Protein AF-A0A1E4INH4-F1 (afdb_monomer_lite)

Secondary structure (DSSP, 8-state):
-BHHHHHHHH-S-SEEEEEE-GGGG-TT--SS-SEEEEEEETTTEEEEEEPPTT--HHHHHHH------EEEEEEE-TT--S--

Sequence (84 aa):
MTYAEALKIMGKPNAETVNNTGKAWIPTYNGTDRWRHYLAYKGQGVLVFAGAAGGEIAEISRTKSYTPDVLIQIVHNPQDTGRF

pLDDT: mean 82.93, std 12.79, range [51.06, 96.06]

Radius of gyration: 13.07 Å; chains: 1; bounding box: 34×26×30 Å

Foldseek 3Di:
DWPVVVCVVPPAALDKDKAADPQLVPPPRQAKQRMWIWGFHAQFGIWIWIAGGPDDPVNCVVPVDGRTTDTDDDDGDRHTHSYD

Structure (mmCIF, N/CA/C/O backbone):
data_AF-A0A1E4INH4-F1
#
_entry.id   AF-A0A1E4INH4-F1
#
loop_
_atom_site.group_PDB
_atom_site.id
_atom_site.type_symbol
_atom_site.label_atom_id
_atom_site.label_alt_id
_atom_site.label_comp_id
_atom_site.label_asym_id
_atom_site.label_entity_id
_atom_site.label_seq_id
_atom_site.pdbx_PDB_ins_code
_atom_site.Cartn_x
_atom_site.Cartn_y
_atom_site.Cartn_z
_atom_site.occupancy
_atom_site.B_iso_or_equiv
_atom_site.auth_seq_id
_atom_site.auth_comp_id
_atom_site.auth_asym_id
_atom_site.auth_atom_id
_atom_site.pdbx_PDB_model_num
ATOM 1 N N . MET A 1 1 ? -4.458 6.779 -8.869 1.00 79.25 1 MET A N 1
ATOM 2 C CA . MET A 1 1 ? -4.385 7.326 -7.501 1.00 79.25 1 MET A CA 1
ATOM 3 C C . MET A 1 1 ? -3.068 6.886 -6.904 1.00 79.25 1 MET A C 1
ATOM 5 O O . MET A 1 1 ? -2.759 5.699 -6.973 1.00 79.25 1 MET A O 1
ATOM 9 N N . THR A 1 2 ? -2.286 7.840 -6.416 1.00 83.75 2 THR A N 1
ATOM 10 C CA . THR A 1 2 ? -0.994 7.587 -5.772 1.00 83.75 2 THR A CA 1
ATOM 11 C C . THR A 1 2 ? -1.188 7.127 -4.328 1.00 83.75 2 THR A C 1
ATOM 13 O O . THR A 1 2 ? -2.221 7.391 -3.709 1.00 83.75 2 THR A O 1
ATOM 16 N N . TYR A 1 3 ? -0.169 6.477 -3.771 1.00 84.50 3 TYR A N 1
ATOM 17 C CA . TYR A 1 3 ? -0.120 6.108 -2.356 1.00 84.50 3 TYR A CA 1
ATOM 18 C C . TYR A 1 3 ? -0.392 7.291 -1.411 1.00 84.50 3 TYR A C 1
ATOM 20 O O . TYR A 1 3 ? -1.231 7.207 -0.516 1.00 84.50 3 TYR A O 1
ATOM 28 N N . ALA A 1 4 ? 0.271 8.427 -1.650 1.00 85.00 4 ALA A N 1
ATOM 29 C CA . ALA A 1 4 ? 0.132 9.620 -0.818 1.00 85.00 4 ALA A CA 1
ATOM 30 C C . ALA A 1 4 ? -1.286 10.215 -0.873 1.00 85.00 4 ALA A C 1
ATOM 32 O O . ALA A 1 4 ? -1.822 10.628 0.155 1.00 85.00 4 ALA A O 1
ATOM 33 N N . GLU A 1 5 ? -1.914 10.236 -2.051 1.00 88.00 5 GLU A N 1
ATOM 34 C CA . GLU A 1 5 ? -3.303 10.685 -2.199 1.00 88.00 5 GLU A CA 1
ATOM 35 C C . GLU A 1 5 ? -4.273 9.769 -1.452 1.00 88.00 5 GLU A C 1
ATOM 37 O O . GLU A 1 5 ? -5.147 10.257 -0.738 1.00 88.00 5 GLU A O 1
ATOM 42 N N . ALA A 1 6 ? -4.100 8.451 -1.566 1.00 88.25 6 ALA A N 1
ATOM 43 C CA . ALA A 1 6 ? -4.951 7.488 -0.879 1.00 88.25 6 ALA A CA 1
ATOM 44 C C . ALA A 1 6 ? -4.830 7.606 0.648 1.00 88.25 6 ALA A C 1
ATOM 46 O O . ALA A 1 6 ? -5.847 7.662 1.338 1.00 88.25 6 ALA A O 1
ATOM 47 N N . LEU A 1 7 ? -3.607 7.741 1.173 1.00 88.81 7 LEU A N 1
ATOM 48 C CA . LEU A 1 7 ? -3.375 7.995 2.598 1.00 88.81 7 LEU A CA 1
ATOM 49 C C . LEU A 1 7 ? -3.967 9.327 3.066 1.00 88.81 7 LEU A C 1
ATOM 51 O O . LEU A 1 7 ? -4.457 9.421 4.188 1.00 88.81 7 LEU A O 1
ATOM 55 N N . LYS A 1 8 ? -3.947 10.362 2.222 1.00 91.62 8 LYS A N 1
ATOM 56 C CA . LYS A 1 8 ? -4.567 11.651 2.547 1.00 91.62 8 LYS A CA 1
ATOM 57 C C . LYS A 1 8 ? -6.091 11.542 2.664 1.00 91.62 8 LYS A C 1
ATOM 59 O O . LYS A 1 8 ? -6.678 12.247 3.477 1.00 91.62 8 LYS A O 1
ATOM 64 N N . ILE A 1 9 ? -6.718 10.680 1.861 1.00 92.19 9 ILE A N 1
ATOM 65 C CA . ILE A 1 9 ? -8.172 10.460 1.862 1.00 92.19 9 ILE A CA 1
ATOM 66 C C . ILE A 1 9 ? -8.594 9.548 3.019 1.00 92.19 9 ILE A C 1
ATOM 68 O O . ILE A 1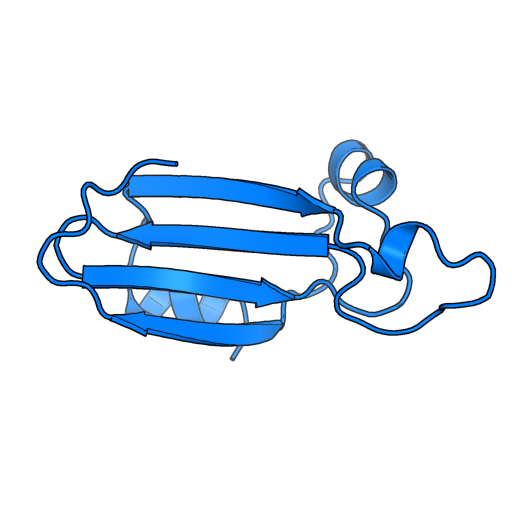 9 ? -9.537 9.862 3.738 1.00 92.19 9 ILE A O 1
ATOM 72 N N . MET A 1 10 ? -7.903 8.422 3.197 1.00 90.31 10 MET A N 1
ATOM 73 C CA . MET A 1 10 ? -8.300 7.354 4.125 1.00 90.31 10 MET A CA 1
ATOM 74 C C . MET A 1 10 ? -7.669 7.483 5.514 1.00 90.31 10 MET A C 1
ATOM 76 O O . MET A 1 10 ? -8.122 6.857 6.469 1.00 90.31 10 MET A O 1
ATOM 80 N N . GLY A 1 11 ? -6.620 8.292 5.643 1.00 91.56 11 GLY A N 1
ATOM 81 C CA . GLY A 1 11 ? -5.823 8.393 6.854 1.00 91.56 11 GLY A CA 1
ATOM 82 C C . GLY A 1 11 ? -4.848 7.228 7.024 1.00 91.56 11 GLY A C 1
ATOM 83 O O . GLY A 1 11 ? -4.560 6.458 6.101 1.00 91.56 11 GLY A O 1
ATOM 84 N N . LYS A 1 12 ? -4.309 7.122 8.243 1.00 91.56 12 LYS A N 1
ATOM 85 C CA . LYS A 1 12 ? -3.314 6.110 8.604 1.00 91.56 12 LYS A CA 1
ATOM 86 C C . LYS A 1 12 ? -3.958 4.710 8.639 1.00 91.56 12 LYS A C 1
ATOM 88 O O . LYS A 1 12 ? -4.951 4.547 9.350 1.00 91.56 12 LYS A O 1
ATOM 93 N N . PRO A 1 13 ? -3.393 3.705 7.947 1.00 93.19 13 PRO A N 1
ATOM 94 C CA . PRO A 1 13 ? -3.884 2.333 8.015 1.00 93.19 13 PRO A CA 1
ATOM 95 C C . PRO A 1 13 ? -3.622 1.707 9.390 1.00 93.19 13 PRO A C 1
ATOM 97 O O . PRO A 1 13 ? -2.734 2.129 10.135 1.00 93.19 13 PRO A O 1
ATOM 100 N N . ASN A 1 14 ? -4.395 0.677 9.731 1.00 96.06 14 ASN A N 1
ATOM 101 C CA . ASN A 1 14 ? -4.203 -0.095 10.959 1.00 96.06 14 ASN A CA 1
ATOM 102 C C . ASN A 1 14 ? -2.995 -1.028 10.865 1.00 96.06 14 ASN A C 1
ATOM 104 O O . ASN A 1 14 ? -2.283 -1.204 11.853 1.00 96.06 14 ASN A O 1
ATOM 108 N N . ALA A 1 15 ? -2.774 -1.598 9.684 1.00 93.38 15 ALA A N 1
ATOM 109 C CA . ALA A 1 15 ? -1.613 -2.404 9.360 1.00 93.38 15 ALA A CA 1
ATOM 110 C C . ALA A 1 15 ? -1.223 -2.173 7.900 1.00 93.38 15 ALA A C 1
ATOM 112 O O . ALA A 1 15 ? -2.077 -1.906 7.052 1.00 93.38 15 ALA A O 1
ATOM 113 N N . GLU A 1 16 ? 0.062 -2.330 7.606 1.00 91.50 16 GLU A N 1
ATOM 114 C CA . GLU A 1 16 ? 0.611 -2.309 6.253 1.00 91.50 16 GLU A CA 1
ATOM 115 C C . GLU A 1 16 ? 1.528 -3.521 6.054 1.00 91.50 16 GLU A C 1
ATOM 117 O O . GLU A 1 16 ? 2.204 -3.957 6.988 1.00 91.50 16 GLU A O 1
ATOM 122 N N . THR A 1 17 ? 1.516 -4.108 4.858 1.00 89.19 17 THR A N 1
ATOM 123 C CA . THR A 1 17 ? 2.458 -5.170 4.485 1.00 89.19 17 THR A CA 1
ATOM 124 C C . THR A 1 17 ? 2.791 -5.111 3.004 1.00 89.19 17 THR A C 1
ATOM 126 O O . THR A 1 17 ? 1.965 -4.706 2.184 1.00 89.19 17 THR A O 1
ATOM 129 N N . VAL A 1 18 ? 3.998 -5.541 2.649 1.00 87.19 18 VAL A N 1
ATOM 130 C CA . VAL A 1 18 ? 4.485 -5.564 1.270 1.00 87.19 18 VAL A CA 1
ATOM 131 C C . VAL A 1 18 ? 4.926 -6.977 0.925 1.00 87.19 18 VAL A C 1
ATOM 133 O O . VAL A 1 18 ? 5.757 -7.553 1.620 1.00 87.19 18 VAL A O 1
ATOM 136 N N . ASN A 1 19 ? 4.401 -7.525 -0.170 1.00 87.31 19 ASN A N 1
ATOM 137 C CA . ASN A 1 19 ? 4.706 -8.882 -0.616 1.00 87.31 19 ASN A CA 1
ATOM 138 C C . ASN A 1 19 ? 5.143 -8.905 -2.080 1.00 87.31 19 ASN A C 1
ATOM 140 O O . ASN A 1 19 ? 4.560 -8.221 -2.924 1.00 87.31 19 ASN A O 1
ATOM 144 N N . ASN A 1 20 ? 6.135 -9.740 -2.398 1.00 86.19 20 ASN A N 1
ATOM 145 C CA . ASN A 1 20 ? 6.503 -10.017 -3.786 1.00 86.19 20 ASN A CA 1
ATOM 146 C C . ASN A 1 20 ? 5.371 -10.791 -4.459 1.00 86.19 20 ASN A C 1
ATOM 148 O O . ASN A 1 20 ? 4.784 -11.698 -3.867 1.00 86.19 20 ASN A O 1
ATOM 152 N N . THR A 1 21 ? 5.086 -10.469 -5.715 1.00 87.50 21 THR A N 1
ATOM 153 C CA . THR A 1 21 ? 4.196 -11.293 -6.533 1.00 87.50 21 THR A CA 1
ATOM 154 C C . THR A 1 21 ? 5.009 -12.350 -7.278 1.00 87.50 21 THR A C 1
ATOM 156 O O . THR A 1 21 ? 6.238 -12.284 -7.357 1.00 87.50 21 THR A O 1
ATOM 159 N N . GLY A 1 22 ? 4.326 -13.309 -7.909 1.00 85.38 22 GLY A N 1
ATOM 160 C CA . GLY A 1 22 ? 4.976 -14.250 -8.827 1.00 85.38 22 GLY A CA 1
ATOM 161 C C . GLY A 1 22 ? 5.724 -13.563 -9.980 1.00 85.38 22 GLY A C 1
ATOM 162 O O . GLY A 1 22 ? 6.666 -14.134 -10.522 1.00 85.38 22 GLY A O 1
ATOM 163 N N . LYS A 1 23 ? 5.360 -12.318 -10.324 1.00 86.75 23 LYS A N 1
ATOM 164 C CA . LYS A 1 23 ? 5.960 -11.567 -11.433 1.00 86.75 23 LYS A CA 1
ATOM 165 C C . LYS A 1 23 ? 7.380 -11.085 -11.135 1.00 86.75 23 LYS A C 1
ATOM 167 O O . LYS A 1 23 ? 8.147 -10.906 -12.076 1.00 86.75 23 LYS A O 1
ATOM 172 N N . ALA A 1 24 ? 7.754 -10.919 -9.862 1.00 83.12 24 ALA A N 1
ATOM 173 C CA . ALA A 1 24 ? 9.135 -10.601 -9.484 1.00 83.12 24 ALA A CA 1
ATOM 174 C C . ALA A 1 24 ? 10.128 -11.689 -9.922 1.00 83.12 24 ALA A C 1
ATOM 176 O O . ALA A 1 24 ? 11.269 -11.398 -10.264 1.00 83.12 24 ALA A O 1
ATOM 177 N N . TRP A 1 25 ? 9.686 -12.943 -9.964 1.00 83.62 25 TRP A N 1
ATOM 178 C CA . TRP A 1 25 ? 10.552 -14.088 -10.243 1.00 83.62 25 TRP A CA 1
ATOM 179 C C . TRP A 1 25 ? 10.684 -14.412 -11.731 1.00 83.62 25 TRP A C 1
ATOM 181 O O . TRP A 1 25 ? 11.385 -15.353 -12.089 1.00 83.62 25 TRP A O 1
ATOM 191 N N . ILE A 1 26 ? 10.020 -13.651 -12.605 1.00 85.38 26 ILE A N 1
ATOM 192 C CA . ILE A 1 26 ? 10.130 -13.816 -14.053 1.00 85.38 26 ILE A CA 1
ATOM 193 C C . ILE A 1 26 ? 11.366 -13.027 -14.522 1.00 85.38 26 ILE A C 1
ATOM 195 O O . ILE A 1 26 ? 11.340 -11.792 -14.462 1.00 85.38 26 ILE A O 1
ATOM 199 N N . PRO A 1 27 ? 12.434 -13.691 -15.013 1.00 79.44 27 PRO A N 1
ATOM 200 C CA . PRO A 1 27 ? 13.719 -13.035 -15.281 1.00 79.44 27 PRO A CA 1
ATOM 201 C C . PRO A 1 27 ? 13.660 -11.896 -16.307 1.00 79.44 27 PRO A C 1
ATOM 203 O O . PRO A 1 27 ? 14.426 -10.946 -16.221 1.00 79.44 27 PRO A O 1
ATOM 206 N N . THR A 1 28 ? 12.750 -11.971 -17.279 1.00 83.50 28 THR A N 1
ATOM 207 C CA . THR A 1 28 ? 12.596 -10.977 -18.355 1.00 83.50 28 THR A CA 1
ATOM 208 C C . THR A 1 28 ? 11.436 -10.005 -18.120 1.00 83.50 28 THR A C 1
ATOM 210 O O . THR A 1 28 ? 11.117 -9.191 -18.989 1.00 83.50 28 THR A O 1
ATOM 213 N N . TYR A 1 29 ? 10.771 -10.079 -16.962 1.00 82.06 29 TYR A N 1
ATOM 214 C CA . TYR A 1 29 ? 9.604 -9.254 -16.679 1.00 82.06 29 TYR A CA 1
ATOM 215 C C . TYR A 1 29 ? 9.994 -7.897 -16.099 1.00 82.06 29 TYR A C 1
ATOM 217 O O . TYR A 1 29 ? 10.229 -7.756 -14.901 1.00 82.06 29 TYR A O 1
ATOM 225 N N . ASN A 1 30 ? 9.959 -6.874 -16.946 1.00 76.62 30 ASN A N 1
ATOM 226 C CA . ASN A 1 30 ? 10.203 -5.481 -16.561 1.00 76.62 30 ASN A CA 1
ATOM 227 C C . ASN A 1 30 ? 8.904 -4.680 -16.357 1.00 76.62 30 ASN A C 1
ATOM 229 O O . ASN A 1 30 ? 8.910 -3.454 -16.419 1.00 76.62 30 ASN A O 1
ATOM 233 N N . GLY A 1 31 ? 7.773 -5.366 -16.166 1.00 79.38 31 GLY A N 1
ATOM 234 C CA . GLY A 1 31 ? 6.473 -4.730 -15.954 1.00 79.38 31 GLY A CA 1
ATOM 235 C C . GLY A 1 31 ? 6.221 -4.298 -14.504 1.00 79.38 31 GLY A C 1
ATOM 236 O O . GLY A 1 31 ? 7.055 -4.481 -13.617 1.00 79.38 31 GLY A O 1
ATOM 237 N N . THR A 1 32 ? 5.042 -3.721 -14.276 1.00 82.31 32 THR A N 1
ATOM 238 C CA . THR A 1 32 ? 4.527 -3.319 -12.955 1.00 82.31 32 THR A CA 1
ATOM 239 C C . THR A 1 32 ? 4.052 -4.527 -12.133 1.00 82.31 32 THR A C 1
ATOM 241 O O . THR A 1 32 ? 4.015 -5.649 -12.628 1.00 82.31 32 THR A O 1
ATOM 244 N N . ASP A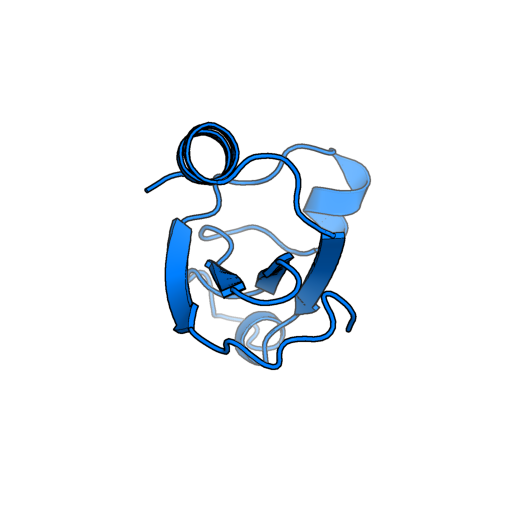 1 33 ? 3.654 -4.334 -10.872 1.00 86.19 33 ASP A N 1
ATOM 245 C CA . ASP A 1 33 ? 3.083 -5.405 -10.030 1.00 86.19 33 ASP A CA 1
ATOM 246 C C . ASP A 1 33 ? 4.071 -6.555 -9.742 1.00 86.19 33 ASP A C 1
ATOM 248 O O . ASP A 1 33 ? 3.658 -7.688 -9.506 1.00 86.19 33 ASP A O 1
ATOM 252 N N . ARG A 1 34 ? 5.388 -6.289 -9.741 1.00 84.94 34 ARG A N 1
ATOM 253 C CA . ARG A 1 34 ? 6.412 -7.227 -9.221 1.00 84.94 34 ARG A CA 1
ATOM 254 C C . ARG A 1 34 ? 6.276 -7.423 -7.705 1.00 84.94 34 ARG A C 1
ATOM 256 O O . ARG A 1 34 ? 6.608 -8.478 -7.177 1.00 84.94 34 ARG A O 1
ATOM 263 N N . TRP A 1 35 ? 5.704 -6.444 -7.018 1.00 85.50 35 TRP A N 1
ATOM 264 C CA . TRP A 1 35 ? 5.355 -6.487 -5.604 1.00 85.50 35 TRP A CA 1
ATOM 265 C C . TRP A 1 35 ? 4.056 -5.718 -5.364 1.00 85.50 35 TRP A C 1
ATOM 267 O O . TRP A 1 35 ? 3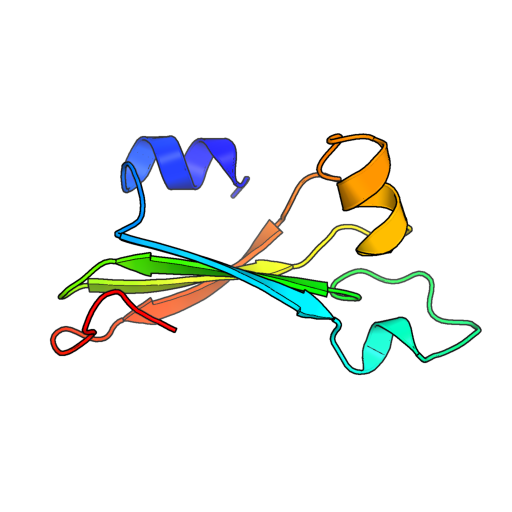.651 -4.894 -6.191 1.00 85.50 35 TRP A O 1
ATOM 277 N N . ARG A 1 36 ? 3.396 -6.015 -4.243 1.00 89.81 36 ARG A N 1
ATOM 278 C CA . ARG A 1 36 ? 2.152 -5.376 -3.815 1.00 89.81 36 ARG A CA 1
ATOM 279 C C . ARG A 1 36 ? 2.248 -4.863 -2.398 1.00 89.81 36 ARG A C 1
ATOM 281 O O . ARG A 1 36 ? 2.741 -5.573 -1.524 1.00 89.81 36 ARG A O 1
ATOM 288 N N . HIS A 1 37 ? 1.698 -3.677 -2.192 1.00 89.19 37 HIS A N 1
ATOM 289 C CA . HIS A 1 37 ? 1.526 -3.052 -0.893 1.00 89.19 37 HIS A CA 1
ATOM 290 C C . HIS A 1 37 ? 0.061 -3.151 -0.481 1.00 89.19 37 HIS A C 1
ATOM 292 O O . HIS A 1 37 ? -0.829 -2.741 -1.224 1.00 89.19 37 HIS A O 1
ATOM 298 N N . TYR A 1 38 ? -0.195 -3.693 0.699 1.00 92.25 38 TYR A N 1
ATOM 299 C CA . TYR A 1 38 ? -1.528 -3.841 1.256 1.00 92.25 38 TYR A CA 1
ATOM 300 C C . TYR A 1 38 ? -1.664 -2.919 2.459 1.00 92.25 38 TYR A C 1
ATOM 302 O O . TYR A 1 38 ? -0.838 -2.976 3.369 1.00 92.25 38 TYR A O 1
ATOM 310 N N . LEU A 1 39 ? -2.723 -2.114 2.483 1.00 93.69 39 LEU A N 1
ATOM 311 C CA . LEU A 1 39 ? -3.073 -1.240 3.600 1.00 93.69 39 LEU A CA 1
ATOM 312 C C . LEU A 1 39 ? -4.414 -1.682 4.172 1.00 93.69 39 LEU A C 1
ATOM 314 O O . LEU A 1 39 ? -5.441 -1.528 3.511 1.00 93.69 39 LEU A O 1
ATOM 318 N N . ALA A 1 40 ? -4.406 -2.242 5.380 1.00 95.50 40 ALA A N 1
ATOM 319 C CA . ALA A 1 40 ? -5.612 -2.717 6.045 1.00 95.50 40 ALA A CA 1
ATOM 320 C C . ALA A 1 40 ? -6.209 -1.632 6.946 1.00 95.50 40 ALA A C 1
ATOM 322 O O . ALA A 1 40 ? -5.520 -1.032 7.777 1.00 95.50 40 ALA A O 1
ATOM 323 N N . TYR A 1 41 ? -7.515 -1.427 6.810 1.00 94.88 41 TYR A N 1
ATOM 324 C CA . TYR A 1 41 ? -8.331 -0.490 7.569 1.00 94.88 41 TYR A CA 1
ATOM 325 C C . TYR A 1 41 ? -9.432 -1.272 8.289 1.00 94.88 41 TYR A C 1
ATOM 327 O O . TYR A 1 41 ? -10.338 -1.837 7.668 1.00 94.88 41 TYR A O 1
ATOM 335 N N . LYS A 1 42 ? -9.356 -1.310 9.620 1.00 94.38 42 LYS A N 1
ATOM 336 C CA . LYS A 1 42 ? -10.279 -2.065 10.469 1.00 94.38 42 LYS A CA 1
ATOM 337 C C . LYS A 1 42 ? -11.715 -1.596 10.231 1.00 94.38 42 LYS A C 1
ATOM 339 O O . LYS A 1 42 ? -12.015 -0.412 10.361 1.00 94.38 42 LYS A O 1
ATOM 344 N N . GLY A 1 43 ? -12.600 -2.536 9.913 1.00 94.69 43 GLY A N 1
ATOM 345 C CA . GLY A 1 43 ? -14.009 -2.266 9.622 1.00 94.69 43 GLY A CA 1
ATOM 346 C C . GLY A 1 43 ? -14.283 -1.585 8.275 1.00 94.69 43 GLY A C 1
ATOM 347 O O . GLY A 1 43 ? -15.415 -1.176 8.030 1.00 94.69 43 GLY A O 1
ATOM 348 N N . GLN A 1 44 ? -13.278 -1.442 7.405 1.00 93.56 44 GLN A N 1
ATOM 349 C CA . GLN A 1 44 ? -13.434 -0.850 6.071 1.00 93.56 44 GLN A CA 1
ATOM 350 C C . GLN A 1 44 ? -12.930 -1.780 4.966 1.00 93.56 44 GLN A C 1
ATOM 352 O O . GLN A 1 44 ? -13.576 -1.878 3.919 1.00 93.56 44 GLN A O 1
ATOM 357 N N . GLY A 1 45 ? -11.815 -2.477 5.197 1.00 94.31 45 GLY A N 1
ATOM 358 C CA . GLY A 1 45 ? -11.207 -3.411 4.254 1.00 94.31 45 GLY A CA 1
ATOM 359 C C . GLY A 1 45 ? -9.758 -3.065 3.924 1.00 94.31 45 GLY A C 1
ATOM 360 O O . GLY A 1 45 ? -9.045 -2.507 4.755 1.00 94.31 45 GLY A O 1
ATOM 361 N N . VAL A 1 46 ? -9.312 -3.399 2.713 1.00 95.25 46 VAL A N 1
ATOM 362 C CA . VAL A 1 46 ? -7.901 -3.326 2.310 1.00 95.25 46 VAL A CA 1
ATOM 363 C C . VAL A 1 46 ? -7.739 -2.564 0.998 1.00 95.25 46 VAL A C 1
ATOM 365 O O . VAL A 1 46 ? -8.420 -2.845 0.010 1.00 95.25 46 VAL A O 1
ATOM 368 N N . LEU A 1 47 ? -6.793 -1.628 0.966 1.00 94.31 47 LEU A N 1
ATOM 369 C CA . LEU A 1 47 ? -6.298 -1.034 -0.274 1.00 94.31 47 LEU A CA 1
ATOM 370 C C . LEU A 1 47 ? -5.078 -1.808 -0.758 1.00 94.31 47 LEU A C 1
ATOM 372 O O . LEU A 1 47 ? -4.181 -2.097 0.033 1.00 94.31 47 LEU A O 1
ATOM 376 N N . VAL A 1 48 ? -5.030 -2.111 -2.052 1.00 93.56 48 VAL A N 1
ATOM 377 C CA . VAL A 1 48 ? -3.906 -2.823 -2.664 1.00 93.56 48 VAL A CA 1
ATOM 378 C C . VAL A 1 48 ? -3.267 -1.949 -3.727 1.00 93.56 48 VAL A C 1
ATOM 380 O O . VAL A 1 48 ? -3.914 -1.547 -4.700 1.00 93.56 48 VAL A O 1
ATOM 383 N N . PHE A 1 49 ? -1.977 -1.701 -3.561 1.00 91.69 49 PHE A N 1
ATOM 384 C CA . PHE A 1 49 ? -1.145 -1.003 -4.523 1.00 91.69 49 PHE A CA 1
ATOM 385 C C . PHE A 1 49 ? -0.197 -1.980 -5.197 1.00 91.69 49 PHE A C 1
ATOM 387 O O . PHE A 1 49 ? 0.256 -2.948 -4.584 1.00 91.69 49 PHE A O 1
ATOM 394 N N . ALA A 1 50 ? 0.093 -1.715 -6.462 1.00 88.88 50 ALA A N 1
ATOM 395 C CA . ALA A 1 50 ? 1.125 -2.401 -7.212 1.00 88.88 50 ALA A CA 1
ATOM 396 C C . ALA A 1 50 ? 2.334 -1.489 -7.375 1.00 88.88 50 ALA A C 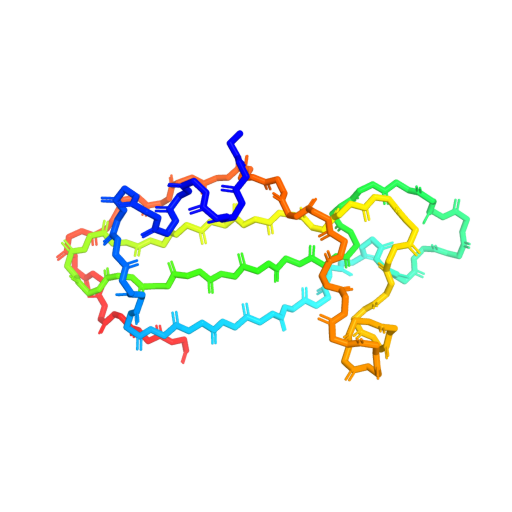1
ATOM 398 O O . ALA A 1 50 ? 2.192 -0.323 -7.759 1.00 88.88 50 ALA A O 1
ATOM 399 N N . GLY A 1 51 ? 3.511 -2.079 -7.189 1.00 82.81 51 GLY A N 1
ATOM 400 C CA . GLY A 1 51 ? 4.770 -1.418 -7.472 1.00 82.81 51 GLY A CA 1
ATOM 401 C C . GLY A 1 51 ? 4.920 -1.035 -8.940 1.00 82.81 51 GLY A C 1
ATOM 402 O O . GLY A 1 51 ? 4.482 -1.767 -9.841 1.00 82.81 51 GLY A O 1
ATOM 403 N N . ALA A 1 52 ? 5.578 0.097 -9.188 1.00 74.00 52 ALA A N 1
ATOM 404 C CA . ALA A 1 52 ? 5.914 0.525 -10.540 1.00 74.00 52 ALA A CA 1
ATOM 405 C C . ALA A 1 52 ? 6.961 -0.399 -11.196 1.00 74.00 52 ALA A C 1
ATOM 407 O O . ALA A 1 52 ? 7.623 -1.210 -10.543 1.00 74.00 52 ALA A O 1
ATOM 408 N N . ALA A 1 53 ? 7.096 -0.274 -12.517 1.00 68.88 53 ALA A N 1
ATOM 409 C CA . ALA A 1 53 ? 8.065 -1.032 -13.298 1.00 68.88 53 ALA A CA 1
ATOM 410 C C . ALA A 1 53 ? 9.501 -0.769 -12.813 1.00 68.88 53 ALA A C 1
ATOM 412 O O . ALA A 1 53 ? 9.863 0.370 -12.523 1.00 68.88 53 ALA A O 1
ATOM 413 N N . GLY A 1 54 ? 10.310 -1.830 -12.752 1.00 61.75 54 GLY A N 1
ATOM 414 C CA . GLY A 1 54 ? 11.741 -1.749 -12.441 1.00 61.75 54 GLY A CA 1
ATOM 415 C C . GLY A 1 54 ? 12.122 -1.769 -10.958 1.00 61.75 54 GLY A C 1
ATOM 416 O O . GLY A 1 54 ? 13.308 -1.745 -10.675 1.00 61.75 54 GLY A O 1
ATOM 417 N N . GLY A 1 55 ? 11.169 -1.847 -10.021 1.00 57.59 55 GLY A N 1
ATOM 418 C CA . GLY A 1 55 ? 11.476 -1.957 -8.589 1.00 57.59 55 GLY A CA 1
ATOM 419 C C . GLY A 1 55 ? 11.392 -3.392 -8.063 1.00 57.59 55 GLY A C 1
ATOM 420 O O . GLY A 1 55 ? 10.361 -4.054 -8.215 1.00 57.59 55 GLY A O 1
ATOM 421 N N . GLU A 1 56 ? 12.440 -3.862 -7.388 1.00 59.12 56 GLU A N 1
ATOM 422 C CA . GLU A 1 56 ? 12.370 -5.031 -6.499 1.00 59.12 56 GLU A CA 1
ATOM 423 C C . GLU A 1 56 ? 12.172 -4.591 -5.042 1.00 59.12 56 GLU A C 1
ATOM 425 O O . GLU A 1 56 ? 12.668 -3.539 -4.636 1.00 59.12 56 GLU A O 1
ATOM 430 N N . ILE A 1 57 ? 11.507 -5.409 -4.209 1.00 59.56 57 ILE A N 1
ATOM 431 C CA . ILE A 1 57 ? 11.343 -5.101 -2.769 1.00 59.56 57 ILE A CA 1
ATOM 432 C C . ILE A 1 57 ? 12.697 -4.826 -2.106 1.00 59.56 57 ILE A C 1
ATOM 434 O O . ILE A 1 57 ? 12.814 -3.910 -1.295 1.00 59.56 57 ILE A O 1
ATOM 438 N N . ALA A 1 58 ? 13.738 -5.571 -2.489 1.00 57.72 58 ALA A N 1
ATOM 439 C CA . ALA A 1 58 ? 15.086 -5.393 -1.959 1.00 57.72 58 ALA A CA 1
ATOM 440 C C . ALA A 1 58 ? 15.679 -4.006 -2.263 1.00 57.72 58 ALA A C 1
ATOM 442 O O . ALA A 1 58 ? 16.470 -3.493 -1.472 1.00 57.72 58 ALA A O 1
ATOM 443 N N . GLU A 1 59 ? 15.304 -3.391 -3.383 1.00 54.88 59 GLU A N 1
ATOM 444 C CA . GLU A 1 59 ? 15.754 -2.056 -3.776 1.00 54.88 59 GLU A CA 1
ATOM 445 C C . GLU A 1 59 ? 14.987 -0.963 -3.017 1.00 54.88 59 GLU A C 1
ATOM 447 O O . GLU A 1 59 ? 15.579 0.015 -2.551 1.00 54.88 59 GLU A O 1
ATOM 452 N N . ILE A 1 60 ? 13.695 -1.187 -2.768 1.00 56.62 60 ILE A N 1
ATOM 453 C CA . ILE A 1 60 ? 12.831 -0.299 -1.974 1.00 56.62 60 ILE A CA 1
ATOM 454 C C . ILE A 1 60 ? 13.246 -0.303 -0.503 1.00 56.62 60 ILE A C 1
ATOM 456 O O . ILE A 1 60 ? 13.360 0.757 0.114 1.00 56.62 60 ILE A O 1
ATOM 460 N N . SER A 1 61 ? 13.554 -1.474 0.064 1.00 57.22 61 SER A N 1
ATOM 461 C CA . SER A 1 61 ? 14.035 -1.582 1.446 1.00 57.22 61 SER A CA 1
ATOM 462 C C . SER A 1 61 ? 15.383 -0.885 1.663 1.00 57.22 61 SER A C 1
ATOM 464 O O . SER A 1 61 ? 15.621 -0.358 2.749 1.00 57.22 61 SER A O 1
ATOM 466 N N . ARG A 1 62 ? 16.264 -0.857 0.650 1.00 57.44 62 ARG A N 1
ATOM 467 C CA . ARG A 1 62 ? 17.589 -0.213 0.742 1.00 57.44 62 ARG A CA 1
ATOM 468 C C . ARG A 1 62 ? 17.536 1.295 0.551 1.00 57.44 62 ARG A C 1
ATOM 470 O O . ARG A 1 62 ? 18.236 2.019 1.251 1.00 57.44 62 ARG A O 1
ATOM 477 N N . THR A 1 63 ? 16.739 1.768 -0.401 1.00 57.88 63 THR A N 1
ATOM 478 C CA . THR A 1 63 ? 16.721 3.188 -0.780 1.00 57.88 63 THR A CA 1
ATOM 479 C C . THR A 1 63 ? 15.663 3.987 -0.027 1.00 57.88 63 THR A C 1
ATOM 481 O O . THR A 1 63 ? 15.714 5.215 -0.040 1.00 57.88 63 THR A O 1
ATOM 484 N N . LYS A 1 64 ? 14.680 3.313 0.600 1.00 53.59 64 LYS A N 1
ATOM 485 C CA . LYS A 1 64 ? 13.426 3.909 1.103 1.00 53.59 64 LYS A CA 1
ATOM 486 C C . LYS A 1 64 ? 12.701 4.775 0.059 1.00 53.59 64 LYS A C 1
ATOM 488 O O . LYS A 1 64 ? 11.769 5.502 0.399 1.00 53.59 64 LYS A O 1
ATOM 493 N N . SER A 1 65 ? 13.118 4.698 -1.204 1.00 51.06 65 SER A N 1
ATOM 494 C CA . SER A 1 65 ? 12.469 5.335 -2.332 1.00 51.06 65 SER A CA 1
ATOM 495 C C . SER A 1 65 ? 11.443 4.339 -2.830 1.00 51.06 65 SER A C 1
ATOM 497 O O . SER A 1 65 ? 11.752 3.404 -3.567 1.00 51.06 65 SER A O 1
ATOM 499 N N . TYR A 1 66 ? 10.215 4.502 -2.352 1.00 55.97 66 TYR A N 1
ATOM 500 C CA . TYR A 1 66 ? 9.087 3.808 -2.941 1.00 55.97 66 TYR A CA 1
ATOM 501 C C . TYR A 1 66 ? 8.958 4.313 -4.375 1.00 55.97 66 TYR A C 1
ATOM 503 O O . TYR A 1 66 ? 8.655 5.486 -4.606 1.00 55.97 66 TYR A O 1
ATOM 511 N N . THR A 1 67 ? 9.216 3.437 -5.347 1.00 63.53 67 THR A N 1
ATOM 512 C CA . THR A 1 67 ? 8.723 3.674 -6.702 1.00 63.53 67 THR A CA 1
ATOM 513 C C . THR A 1 67 ? 7.214 3.908 -6.595 1.00 63.53 67 THR A C 1
ATOM 515 O O . THR A 1 67 ? 6.562 3.214 -5.814 1.00 63.53 67 THR A O 1
ATOM 518 N N . PRO A 1 68 ? 6.656 4.920 -7.282 1.00 66.56 68 PRO A N 1
ATOM 519 C CA . PRO A 1 68 ? 5.303 5.383 -7.009 1.00 66.56 68 PRO A CA 1
ATOM 520 C C . PRO A 1 68 ? 4.293 4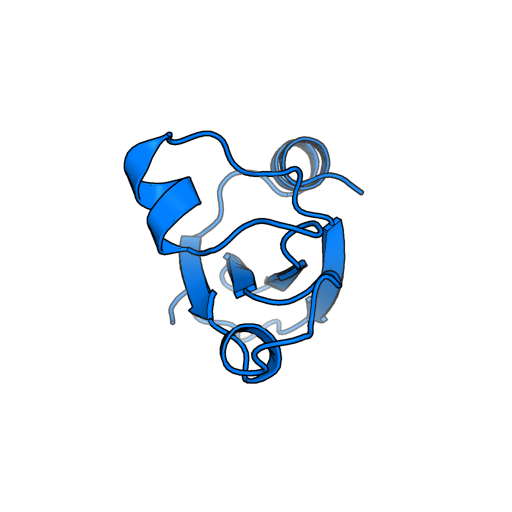.253 -7.198 1.00 66.56 68 PRO A C 1
ATOM 522 O O . PRO A 1 68 ? 4.049 3.784 -8.308 1.00 66.56 68 PRO A O 1
ATOM 525 N N . ASP A 1 69 ? 3.721 3.839 -6.074 1.00 79.00 69 ASP A N 1
ATOM 526 C CA . ASP A 1 69 ? 2.696 2.816 -5.977 1.00 79.00 69 ASP A CA 1
ATOM 527 C C . ASP A 1 69 ? 1.409 3.280 -6.659 1.00 79.00 69 ASP A C 1
ATOM 529 O O . ASP A 1 69 ? 0.913 4.391 -6.420 1.00 79.00 69 ASP A O 1
ATOM 533 N N . VAL A 1 70 ? 0.845 2.407 -7.492 1.00 87.12 70 VAL A N 1
ATOM 534 C CA . VAL A 1 70 ? -0.437 2.644 -8.159 1.00 87.12 70 VAL A CA 1
ATOM 535 C C . VAL A 1 70 ? -1.513 1.821 -7.473 1.00 87.12 70 VAL A C 1
ATOM 537 O O . VAL A 1 70 ? -1.370 0.608 -7.337 1.00 87.12 70 VAL A O 1
ATOM 540 N N . LEU A 1 71 ? -2.604 2.465 -7.050 1.00 90.00 71 LEU A N 1
ATOM 541 C CA . LEU A 1 71 ? -3.760 1.754 -6.503 1.00 90.00 71 LEU A CA 1
ATOM 542 C C . LEU A 1 71 ? -4.379 0.869 -7.593 1.00 90.00 71 LEU A C 1
ATOM 544 O O . LEU A 1 71 ? -4.838 1.388 -8.612 1.00 90.00 71 LEU A O 1
ATOM 548 N N . ILE A 1 72 ? -4.405 -0.446 -7.367 1.00 92.44 72 ILE A N 1
ATOM 549 C CA . ILE A 1 72 ? -4.936 -1.431 -8.324 1.00 92.44 72 ILE A CA 1
ATOM 550 C C . ILE A 1 72 ? -6.229 -2.091 -7.854 1.00 92.44 72 ILE A C 1
ATOM 552 O O . ILE A 1 72 ? -6.993 -2.583 -8.682 1.00 92.44 72 ILE A O 1
ATOM 556 N N . GLN A 1 73 ? -6.485 -2.122 -6.545 1.00 93.12 73 GLN A N 1
ATOM 557 C CA . GLN A 1 73 ? -7.669 -2.773 -5.997 1.00 93.12 73 GLN A CA 1
ATOM 558 C C . GLN A 1 73 ? -8.109 -2.124 -4.686 1.00 93.12 73 GLN A C 1
ATOM 560 O O . GLN A 1 73 ? -7.290 -1.752 -3.845 1.00 93.12 73 GLN A O 1
ATOM 565 N N . ILE A 1 74 ? -9.428 -2.046 -4.510 1.00 94.44 74 ILE A N 1
ATOM 566 C CA . ILE A 1 74 ? -10.086 -1.693 -3.255 1.00 94.44 74 ILE A CA 1
ATOM 567 C C . ILE A 1 74 ? -10.927 -2.898 -2.852 1.00 94.44 74 ILE A C 1
ATOM 569 O O . ILE A 1 74 ? -11.845 -3.289 -3.573 1.00 94.44 74 ILE A O 1
ATOM 573 N N . VAL A 1 75 ? -10.598 -3.503 -1.717 1.00 94.44 75 VAL A N 1
ATOM 574 C CA . VAL A 1 75 ? -11.388 -4.575 -1.117 1.00 94.44 75 VAL A CA 1
ATOM 575 C C . VAL A 1 75 ? -12.178 -3.961 0.021 1.00 94.44 75 VAL A C 1
ATOM 577 O O . VAL A 1 75 ? -11.595 -3.560 1.021 1.00 94.44 75 VAL A O 1
ATOM 580 N N . HIS A 1 76 ? -13.497 -3.878 -0.120 1.00 93.81 76 HIS A N 1
ATOM 581 C CA . HIS A 1 76 ? -14.354 -3.470 0.985 1.00 93.81 76 HIS A CA 1
ATOM 582 C C . HIS A 1 76 ? -14.722 -4.687 1.835 1.00 93.81 76 HIS A C 1
ATOM 584 O O . HIS A 1 76 ? -15.266 -5.663 1.319 1.00 93.81 76 HIS A O 1
ATOM 590 N N . ASN A 1 77 ? -14.435 -4.624 3.134 1.00 93.38 77 ASN A N 1
ATOM 591 C CA . ASN A 1 77 ? -14.842 -5.638 4.096 1.00 93.38 77 ASN A CA 1
ATOM 592 C C . ASN A 1 77 ? -15.174 -4.972 5.445 1.00 93.38 77 ASN A C 1
ATOM 594 O O . ASN A 1 77 ? -14.264 -4.569 6.173 1.00 93.38 77 ASN A O 1
ATOM 598 N N . PRO A 1 78 ? -16.459 -4.874 5.825 1.00 93.12 78 PRO A N 1
ATOM 599 C CA . PRO A 1 78 ? -16.852 -4.268 7.096 1.00 93.12 78 PRO A CA 1
ATOM 600 C C . PRO A 1 78 ? -16.452 -5.109 8.319 1.00 93.12 78 PRO A C 1
ATOM 602 O O . PRO A 1 78 ? -16.486 -4.611 9.439 1.00 93.12 78 PRO A O 1
ATOM 605 N N . GLN A 1 79 ? -16.064 -6.372 8.121 1.00 93.94 79 GLN A N 1
ATOM 606 C CA . GLN A 1 79 ? -15.568 -7.268 9.170 1.00 93.94 79 GLN A CA 1
ATOM 607 C C . GLN A 1 79 ? -14.035 -7.354 9.191 1.00 93.94 79 GLN A C 1
ATOM 609 O O . GLN A 1 79 ? -13.473 -8.210 9.873 1.00 93.94 79 GLN A O 1
ATOM 614 N N . ASP A 1 80 ? -13.338 -6.496 8.440 1.00 91.56 80 ASP A N 1
ATOM 615 C CA . ASP A 1 80 ? -11.881 -6.508 8.409 1.00 91.56 80 ASP A CA 1
ATOM 616 C C . ASP A 1 80 ? -11.299 -6.199 9.793 1.00 91.56 80 ASP A C 1
ATOM 618 O O . ASP A 1 80 ? -11.672 -5.220 10.450 1.00 91.56 80 ASP A O 1
ATOM 622 N N . THR A 1 81 ? -10.366 -7.035 10.244 1.00 91.25 81 THR A N 1
ATOM 623 C CA . THR A 1 81 ? -9.746 -6.883 11.565 1.00 91.25 81 THR A CA 1
ATOM 624 C C . THR A 1 81 ? -8.658 -5.806 11.591 1.00 91.25 81 THR A C 1
ATOM 626 O O . THR A 1 81 ? -8.231 -5.405 12.679 1.00 91.25 81 THR A O 1
ATOM 629 N N . GLY A 1 82 ? -8.242 -5.299 10.424 1.00 88.56 82 GLY A N 1
ATOM 630 C CA . GLY A 1 82 ? -7.155 -4.338 10.268 1.00 88.56 82 GLY A CA 1
ATOM 631 C C . GLY A 1 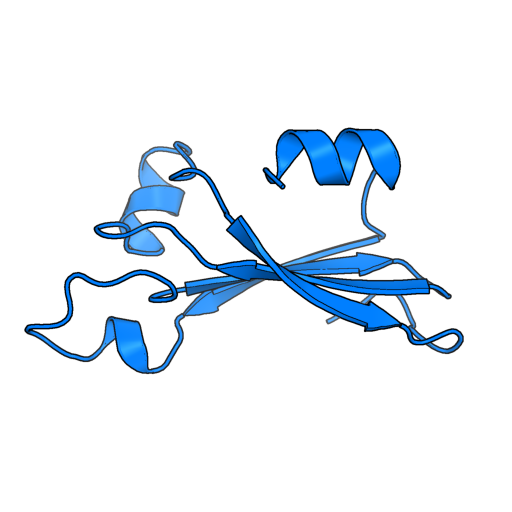82 ? -5.783 -4.960 10.520 1.00 88.56 82 GLY A C 1
ATOM 632 O O . GLY A 1 82 ? -4.916 -4.297 11.086 1.00 88.56 82 GLY A O 1
ATOM 633 N N . ARG A 1 83 ? -5.617 -6.249 10.201 1.00 87.44 83 ARG A N 1
ATOM 634 C CA . ARG A 1 83 ? -4.403 -7.048 10.436 1.00 87.44 83 ARG A CA 1
ATOM 635 C C . ARG A 1 83 ? -4.150 -7.987 9.253 1.00 87.44 83 ARG A C 1
ATOM 637 O O . ARG A 1 83 ? -5.104 -8.366 8.576 1.00 87.44 83 ARG A O 1
ATOM 644 N N . PHE A 1 84 ? -2.882 -8.347 9.045 1.00 80.25 84 PHE A N 1
ATOM 645 C CA . PHE A 1 84 ? -2.426 -9.331 8.056 1.00 80.25 84 PHE A CA 1
ATOM 646 C C . PHE A 1 84 ? -2.007 -10.634 8.727 1.00 80.25 84 PHE A C 1
ATOM 648 O O . PHE A 1 84 ? -1.507 -10.554 9.875 1.00 80.25 84 PHE A O 1
#